Protein AF-A0A967X2S4-F1 (afdb_monomer_lite)

pLDDT: mean 96.29, std 5.14, range [70.25, 98.69]

Secondary structure (DSSP, 8-state):
-EEE---STTHHHHHHHHHHHHHHHHHHHHTTS----EEE---SHHHHHHH-TT--

Sequence (56 aa):
IVPFIEGDGIGPDIWAASVRVFDAAVEKAYGGRRKVAWYEIYAGEKANEVYGEGTW

Radius of gyration: 14.0 Å; chains: 1; bounding box: 31×13×39 Å

Structure (mmCIF, N/CA/C/O backbone):
data_AF-A0A967X2S4-F1
#
_entry.id   AF-A0A967X2S4-F1
#
loop_
_atom_site.group_PDB
_atom_site.id
_atom_site.type_symbol
_atom_site.label_atom_id
_atom_site.label_alt_id
_atom_site.label_comp_id
_atom_site.label_asym_id
_atom_site.label_entity_id
_atom_site.label_seq_id
_atom_site.pdbx_PDB_ins_code
_atom_site.Cartn_x
_atom_site.Cartn_y
_atom_site.Cartn_z
_atom_site.occupancy
_atom_site.B_iso_or_equiv
_atom_site.auth_seq_id
_atom_site.auth_comp_id
_atom_site.auth_asym_id
_atom_site.auth_atom_id
_atom_site.pdbx_PDB_model_num
ATOM 1 N N . ILE A 1 1 ? -12.218 0.997 -1.487 1.00 94.69 1 ILE A N 1
ATOM 2 C CA . ILE A 1 1 ? -10.965 0.433 -2.032 1.00 94.69 1 ILE A CA 1
ATOM 3 C C . ILE A 1 1 ? -10.016 1.603 -2.237 1.00 94.69 1 ILE A C 1
ATOM 5 O O . ILE A 1 1 ? -10.481 2.622 -2.734 1.00 94.69 1 ILE A O 1
ATOM 9 N N . VAL A 1 2 ? -8.768 1.499 -1.785 1.00 98.12 2 VAL A N 1
ATOM 10 C CA . VAL A 1 2 ? -7.746 2.547 -1.896 1.00 98.12 2 VAL A CA 1
ATOM 11 C C . VAL A 1 2 ? -6.548 1.965 -2.648 1.00 98.12 2 VAL A C 1
ATOM 13 O O . VAL A 1 2 ? -5.934 1.027 -2.132 1.00 98.12 2 VAL A O 1
ATOM 16 N N . PRO A 1 3 ? -6.241 2.469 -3.855 1.00 98.31 3 PRO A N 1
ATOM 17 C CA . PRO A 1 3 ? -5.058 2.054 -4.592 1.00 98.31 3 PRO A CA 1
ATOM 18 C C . PRO A 1 3 ? -3.768 2.451 -3.869 1.00 98.31 3 PRO A C 1
ATOM 20 O O . PRO A 1 3 ? -3.708 3.532 -3.280 1.00 98.31 3 PRO A O 1
ATOM 23 N N . PHE A 1 4 ? -2.737 1.616 -3.951 1.00 98.50 4 PHE A N 1
ATOM 24 C CA . PHE A 1 4 ? -1.380 1.958 -3.526 1.00 98.50 4 PHE A CA 1
ATOM 25 C C . PHE A 1 4 ? -0.354 1.385 -4.507 1.00 98.50 4 PHE A C 1
ATOM 27 O O . PHE A 1 4 ? -0.621 0.382 -5.164 1.00 98.50 4 PHE A O 1
ATOM 34 N N . ILE A 1 5 ? 0.810 2.024 -4.576 1.00 98.12 5 ILE A N 1
ATOM 35 C CA . ILE A 1 5 ? 1.996 1.518 -5.269 1.00 98.12 5 ILE A CA 1
ATOM 36 C C . ILE A 1 5 ? 2.985 1.125 -4.176 1.00 98.12 5 ILE A C 1
ATOM 38 O O . ILE A 1 5 ? 3.301 1.954 -3.323 1.00 98.12 5 ILE A O 1
ATOM 42 N N . GLU A 1 6 ? 3.439 -0.127 -4.175 1.00 97.94 6 GLU A N 1
ATOM 43 C CA . GLU A 1 6 ? 4.414 -0.620 -3.192 1.00 97.94 6 GLU A CA 1
ATOM 44 C C . GLU A 1 6 ? 5.771 0.100 -3.316 1.00 97.94 6 GLU A C 1
ATOM 46 O O . GLU A 1 6 ? 6.439 0.366 -2.318 1.00 97.94 6 GLU A O 1
ATOM 51 N N . GLY A 1 7 ? 6.114 0.494 -4.545 1.00 97.00 7 GLY A N 1
ATOM 52 C CA . GLY A 1 7 ? 7.363 1.157 -4.902 1.00 97.00 7 GLY A CA 1
ATOM 53 C C . GLY A 1 7 ? 8.489 0.165 -5.182 1.00 97.00 7 GLY A C 1
ATOM 54 O O . GLY A 1 7 ? 8.357 -1.030 -4.933 1.00 97.00 7 GLY A O 1
ATOM 55 N N . ASP A 1 8 ? 9.602 0.689 -5.686 1.00 96.81 8 ASP A N 1
ATOM 56 C CA . ASP A 1 8 ? 10.793 -0.093 -6.021 1.00 96.81 8 ASP A CA 1
ATOM 57 C C . ASP A 1 8 ? 11.857 0.008 -4.908 1.00 96.81 8 ASP A C 1
ATOM 59 O O . ASP A 1 8 ? 11.751 0.813 -3.972 1.00 96.81 8 ASP A O 1
ATOM 63 N N . GLY A 1 9 ? 12.915 -0.801 -5.000 1.00 97.06 9 GLY A N 1
ATOM 64 C CA . GLY A 1 9 ? 14.007 -0.804 -4.024 1.00 97.06 9 GLY A CA 1
ATOM 65 C C . GLY A 1 9 ? 13.526 -1.153 -2.610 1.00 97.06 9 GLY A C 1
ATOM 66 O O . GLY A 1 9 ? 13.070 -2.263 -2.367 1.00 97.06 9 GLY A O 1
ATOM 67 N N . ILE A 1 10 ? 13.627 -0.207 -1.667 1.00 98.00 10 ILE A N 1
ATOM 68 C CA . ILE A 1 10 ? 13.183 -0.393 -0.268 1.00 98.00 10 ILE A CA 1
ATOM 69 C C . ILE A 1 10 ? 11.676 -0.144 -0.055 1.00 98.00 10 ILE A C 1
ATOM 71 O O . ILE A 1 10 ? 11.196 -0.208 1.078 1.00 98.00 10 ILE A O 1
ATOM 75 N N . GLY A 1 11 ? 10.930 0.180 -1.119 1.00 98.25 11 GLY A N 1
ATOM 76 C CA . GLY A 1 11 ? 9.483 0.419 -1.081 1.00 98.25 11 GLY A CA 1
ATOM 77 C C . GLY A 1 11 ? 8.683 -0.696 -0.390 1.00 98.25 11 GLY A C 1
ATOM 78 O O . GLY A 1 11 ? 7.966 -0.388 0.568 1.00 98.25 11 GLY A O 1
ATOM 79 N N . PRO A 1 12 ? 8.865 -1.980 -0.764 1.00 98.38 12 PRO A N 1
ATOM 80 C CA . PRO A 1 12 ? 8.156 -3.103 -0.148 1.00 98.38 12 PRO A CA 1
ATOM 81 C C . PRO A 1 12 ? 8.356 -3.212 1.367 1.00 98.38 12 PRO A C 1
ATOM 83 O O . PRO A 1 12 ? 7.392 -3.417 2.109 1.00 98.38 12 PRO A O 1
ATOM 86 N N . ASP A 1 13 ? 9.581 -2.991 1.855 1.00 98.44 13 ASP A N 1
ATOM 87 C CA . ASP A 1 13 ? 9.886 -3.030 3.290 1.00 98.44 13 ASP A CA 1
ATOM 88 C C . ASP A 1 13 ? 9.160 -1.914 4.053 1.00 98.44 13 ASP A C 1
ATOM 90 O O . ASP A 1 13 ? 8.573 -2.140 5.121 1.00 98.44 13 ASP A O 1
ATOM 94 N N . ILE A 1 14 ? 9.167 -0.700 3.492 1.00 98.50 14 ILE A N 1
ATOM 95 C CA . ILE A 1 14 ? 8.477 0.454 4.072 1.00 98.50 14 ILE A CA 1
ATOM 96 C C . ILE A 1 14 ? 6.968 0.215 4.053 1.00 98.50 14 ILE A C 1
ATOM 98 O O . ILE A 1 14 ? 6.319 0.366 5.090 1.00 98.50 14 ILE A O 1
ATOM 102 N N . TRP A 1 15 ? 6.405 -0.202 2.918 1.00 98.50 15 TRP A N 1
ATOM 103 C CA . TRP A 1 15 ? 4.970 -0.425 2.776 1.00 98.50 15 TRP A CA 1
ATOM 104 C C . TRP A 1 15 ? 4.460 -1.509 3.731 1.00 98.50 15 TRP A C 1
ATOM 106 O O . TRP A 1 15 ? 3.469 -1.292 4.439 1.00 98.50 15 TRP A O 1
ATOM 116 N N . ALA A 1 16 ? 5.181 -2.629 3.846 1.00 98.31 16 ALA A N 1
ATOM 117 C CA . ALA A 1 16 ? 4.852 -3.700 4.779 1.00 98.31 16 ALA A CA 1
ATOM 118 C C . ALA A 1 16 ? 4.807 -3.209 6.237 1.00 98.31 16 ALA A C 1
ATOM 120 O O . ALA A 1 16 ? 4.030 -3.722 7.048 1.00 98.31 16 ALA A O 1
ATOM 121 N N . ALA A 1 17 ? 5.626 -2.224 6.618 1.00 98.50 17 ALA A N 1
ATOM 122 C CA . ALA A 1 17 ? 5.540 -1.572 7.926 1.00 98.50 17 ALA A CA 1
ATOM 123 C C . ALA A 1 17 ? 4.381 -0.561 8.004 1.00 98.50 17 ALA A C 1
ATOM 125 O O . ALA A 1 17 ? 3.607 -0.589 8.964 1.00 98.50 17 ALA A O 1
ATOM 126 N N . SER A 1 18 ? 4.230 0.299 6.995 1.00 98.56 18 SER A N 1
ATOM 127 C CA . SER A 1 18 ? 3.229 1.368 6.950 1.00 98.56 18 SER A CA 1
ATOM 128 C C . SER A 1 18 ? 1.792 0.852 7.002 1.00 98.56 18 SER A C 1
ATOM 130 O O . SER A 1 18 ? 1.003 1.359 7.801 1.00 98.56 18 SER A O 1
ATOM 132 N N . VAL A 1 19 ? 1.448 -0.181 6.223 1.00 98.56 19 VAL A N 1
ATOM 133 C CA . VAL A 1 19 ? 0.069 -0.696 6.146 1.00 98.56 19 VAL A CA 1
ATOM 134 C C . VAL A 1 19 ? -0.449 -1.160 7.512 1.00 98.56 19 VAL A C 1
ATOM 136 O O . VAL A 1 19 ? -1.574 -0.844 7.894 1.00 98.56 19 VAL A O 1
ATOM 139 N N . ARG A 1 20 ? 0.416 -1.785 8.326 1.00 98.44 20 ARG A N 1
ATOM 140 C CA . ARG A 1 20 ? 0.092 -2.215 9.698 1.00 98.44 20 ARG A CA 1
ATOM 141 C C . ARG A 1 20 ? -0.215 -1.036 10.621 1.00 98.44 20 ARG A C 1
ATOM 143 O O . ARG A 1 20 ? -1.111 -1.129 11.459 1.00 98.44 20 ARG A O 1
ATOM 150 N N . VAL A 1 21 ? 0.514 0.072 10.473 1.00 98.62 21 VAL A N 1
ATOM 151 C CA . VAL A 1 21 ? 0.281 1.300 11.249 1.00 98.62 21 VAL A CA 1
ATOM 152 C C . VAL A 1 21 ? -1.055 1.929 10.861 1.00 98.62 21 VAL A C 1
ATOM 154 O O . VAL A 1 21 ? -1.829 2.310 11.741 1.00 98.62 21 VAL A O 1
ATOM 157 N N . PHE A 1 22 ? -1.352 2.011 9.563 1.00 98.50 22 PHE A N 1
ATOM 158 C CA . PHE A 1 22 ? -2.610 2.577 9.077 1.00 98.50 22 PHE A CA 1
ATOM 159 C C . PHE A 1 22 ? -3.817 1.742 9.508 1.00 98.50 22 PHE A C 1
ATOM 161 O O . PHE A 1 22 ? -4.779 2.301 10.038 1.00 98.50 22 PHE A O 1
ATOM 168 N N . ASP A 1 23 ? -3.749 0.419 9.365 1.00 98.50 23 ASP A N 1
ATOM 169 C CA . ASP A 1 23 ? -4.829 -0.479 9.775 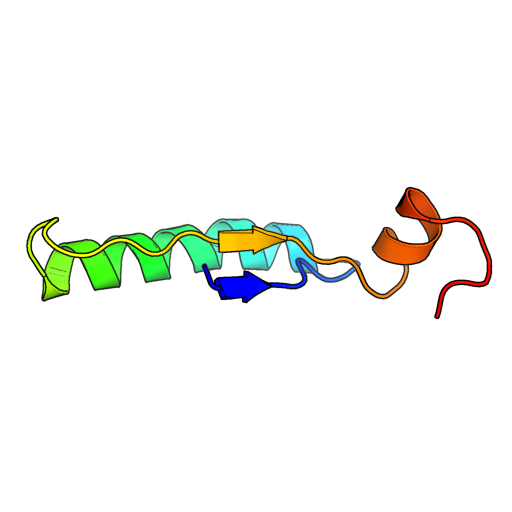1.00 98.50 23 ASP A CA 1
ATOM 170 C C . ASP A 1 23 ? -5.088 -0.389 11.285 1.00 98.50 23 ASP A C 1
ATOM 172 O O . ASP A 1 23 ? -6.236 -0.244 11.709 1.00 98.50 23 ASP A O 1
ATOM 176 N N . ALA A 1 24 ? -4.033 -0.369 12.109 1.00 98.62 24 ALA A N 1
ATOM 177 C CA . A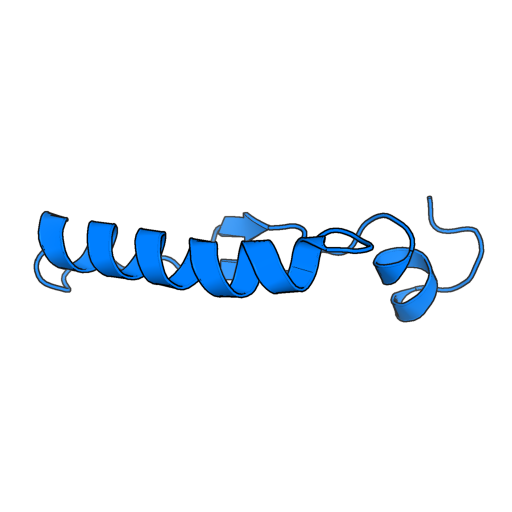LA A 1 24 ? -4.164 -0.200 13.556 1.00 98.62 24 ALA A CA 1
ATOM 178 C C . ALA A 1 24 ? -4.755 1.169 13.942 1.00 98.62 24 ALA A C 1
ATOM 180 O O . ALA A 1 24 ? -5.550 1.263 14.880 1.00 98.62 24 ALA A O 1
ATOM 181 N N . ALA A 1 25 ? -4.396 2.237 13.223 1.00 98.69 25 ALA A N 1
ATOM 182 C CA . ALA A 1 25 ? -4.952 3.568 13.450 1.00 98.69 25 ALA A CA 1
ATOM 183 C C . ALA A 1 25 ? -6.453 3.623 13.124 1.00 98.69 25 ALA A C 1
ATOM 185 O O . ALA A 1 25 ? -7.231 4.189 13.896 1.00 98.69 25 ALA A O 1
ATOM 186 N N . VAL A 1 26 ? -6.871 3.004 12.017 1.00 98.50 26 VAL A N 1
ATOM 187 C CA . VAL A 1 26 ? -8.284 2.895 11.626 1.00 98.50 26 VAL A CA 1
ATOM 188 C C . VAL A 1 26 ? -9.056 2.057 12.644 1.00 98.50 26 VAL A C 1
ATOM 190 O O . VAL A 1 26 ? -10.108 2.491 13.116 1.00 98.50 26 VAL A O 1
ATOM 193 N N . GLU A 1 27 ? -8.517 0.906 13.046 1.00 98.38 27 GLU A N 1
ATOM 194 C CA . GLU A 1 27 ? -9.117 0.050 14.071 1.00 98.38 27 GLU A CA 1
ATOM 195 C C . GLU A 1 27 ? -9.334 0.829 15.375 1.00 98.38 27 GLU A C 1
ATOM 197 O O . GLU A 1 27 ? -10.452 0.888 15.890 1.00 98.38 27 GLU A O 1
ATOM 202 N N . LYS A 1 28 ? -8.297 1.522 15.860 1.00 98.50 28 LYS A N 1
ATOM 203 C CA . LYS A 1 28 ? -8.357 2.329 17.085 1.00 98.50 28 LYS A CA 1
ATOM 204 C C . LYS A 1 28 ? -9.368 3.473 16.996 1.00 98.50 28 LYS A C 1
ATOM 206 O O . LYS A 1 28 ? -10.054 3.753 17.975 1.00 98.50 28 LYS A O 1
ATOM 211 N N . ALA A 1 29 ? -9.462 4.147 15.852 1.00 98.56 29 ALA A N 1
ATOM 212 C CA . ALA A 1 29 ? -10.355 5.291 15.678 1.00 98.56 29 ALA A CA 1
ATOM 213 C C . ALA A 1 29 ? -11.833 4.886 15.559 1.00 98.56 29 ALA A C 1
ATOM 215 O O . ALA A 1 29 ? -12.718 5.639 15.969 1.00 98.56 29 ALA A O 1
ATOM 216 N N . TYR A 1 30 ? -12.115 3.711 14.988 1.00 98.44 30 TYR A N 1
ATOM 217 C CA . TYR A 1 30 ? -13.480 3.324 14.621 1.00 98.44 30 TYR A CA 1
ATOM 218 C C . TYR A 1 30 ? -14.023 2.094 15.356 1.00 98.44 30 TYR A C 1
ATOM 220 O O . TYR A 1 30 ? -15.220 1.815 15.219 1.00 98.44 30 TYR A O 1
ATOM 228 N N . GLY A 1 31 ? -13.202 1.403 16.152 1.00 97.62 31 GLY A N 1
ATOM 229 C CA . GLY A 1 31 ? -13.576 0.189 16.884 1.00 97.62 31 GLY A CA 1
ATOM 230 C C . GLY A 1 31 ? -14.064 -0.907 15.938 1.00 97.62 31 GLY A C 1
ATOM 231 O O . GLY A 1 31 ? -15.181 -1.395 16.089 1.00 97.62 31 GLY A O 1
ATOM 232 N N . GLY A 1 32 ? -13.309 -1.167 14.870 1.00 96.12 32 GLY A N 1
ATOM 233 C CA . GLY A 1 32 ? -13.610 -2.200 13.872 1.00 96.12 32 GLY A CA 1
ATOM 234 C C . GLY A 1 32 ? -14.762 -1.907 12.905 1.00 96.12 32 GLY A C 1
ATOM 235 O O . GLY A 1 32 ? -14.966 -2.654 11.948 1.00 96.12 32 GLY A O 1
ATOM 236 N N . ARG A 1 33 ? -15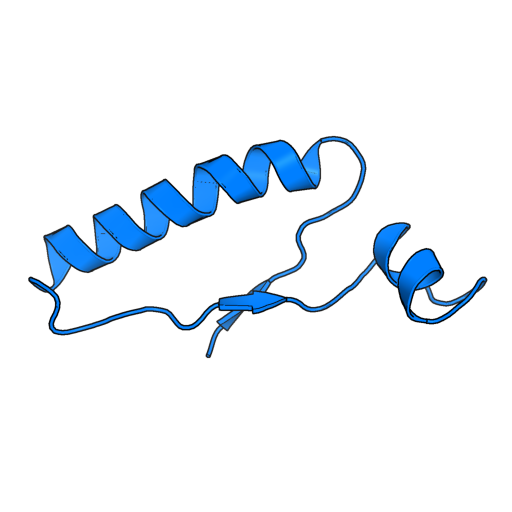.509 -0.807 13.087 1.00 98.19 33 ARG A N 1
ATOM 237 C CA . ARG A 1 33 ? -16.647 -0.436 12.215 1.00 98.19 33 ARG A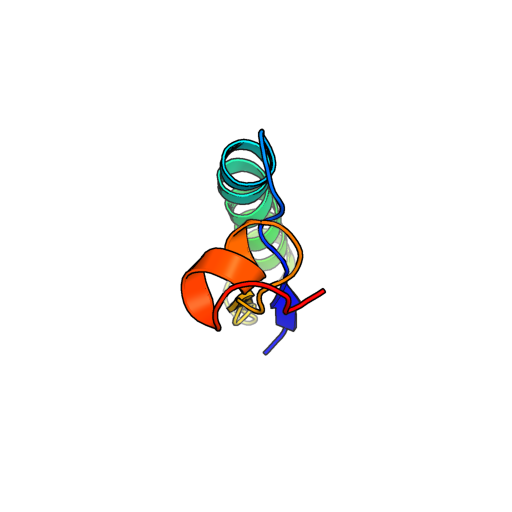 CA 1
ATOM 238 C C . ARG A 1 33 ? -16.238 0.057 10.827 1.00 98.19 33 ARG A C 1
ATOM 240 O O . ARG A 1 33 ? -17.085 0.172 9.945 1.00 98.19 33 ARG A O 1
ATOM 247 N N . ARG A 1 34 ? -14.965 0.408 10.641 1.00 97.88 34 ARG A N 1
ATOM 248 C CA . ARG A 1 34 ? -14.392 0.811 9.354 1.00 97.88 34 ARG A CA 1
ATOM 249 C C . ARG A 1 34 ? -13.139 -0.006 9.093 1.00 97.88 34 ARG A C 1
ATOM 251 O O . ARG A 1 34 ? -12.405 -0.311 10.024 1.00 97.88 34 ARG A O 1
ATOM 258 N N . LYS A 1 35 ? -12.901 -0.316 7.822 1.00 97.81 35 LYS A N 1
ATOM 259 C CA 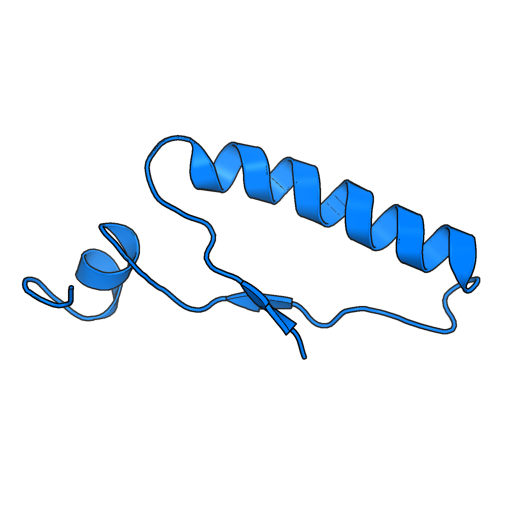. LYS A 1 35 ? -11.698 -0.990 7.330 1.00 97.81 35 LYS A CA 1
ATOM 260 C C . LYS A 1 35 ? -11.293 -0.375 6.001 1.00 97.81 35 LYS A C 1
ATOM 262 O O . LYS A 1 35 ? -12.157 0.085 5.250 1.00 97.81 35 LYS A O 1
ATOM 267 N N . VAL A 1 36 ? -9.997 -0.381 5.713 1.00 98.06 36 VAL A N 1
ATOM 268 C CA . VAL A 1 36 ? -9.486 -0.005 4.397 1.00 98.06 36 VAL A CA 1
ATOM 269 C C . VAL A 1 36 ? -9.277 -1.279 3.590 1.00 98.06 36 VAL A C 1
ATOM 271 O O . VAL A 1 36 ? -8.714 -2.252 4.074 1.00 98.06 36 VAL A O 1
ATOM 274 N N . ALA A 1 37 ? -9.779 -1.282 2.360 1.00 98.38 37 ALA A N 1
ATOM 275 C CA . ALA A 1 37 ? -9.455 -2.309 1.381 1.00 98.38 37 ALA A CA 1
ATOM 276 C C . ALA A 1 37 ? -8.356 -1.747 0.482 1.00 98.38 37 ALA A C 1
ATOM 278 O O . ALA A 1 37 ? -8.652 -0.918 -0.384 1.00 98.38 37 ALA A O 1
ATOM 279 N N . TRP A 1 38 ? -7.115 -2.143 0.741 1.00 98.44 38 TRP A N 1
ATOM 280 C CA . TRP A 1 38 ? -5.952 -1.768 -0.057 1.00 98.44 38 TRP A CA 1
ATOM 281 C C . TRP A 1 38 ? -5.942 -2.560 -1.363 1.00 98.44 38 TRP A C 1
ATOM 283 O O . TRP A 1 38 ? -6.243 -3.752 -1.368 1.00 98.44 38 TRP A O 1
ATOM 293 N N . TYR A 1 39 ? -5.635 -1.891 -2.466 1.00 98.25 39 TYR A N 1
ATOM 294 C CA . TYR A 1 39 ? -5.539 -2.512 -3.781 1.00 98.25 39 TYR A CA 1
ATOM 295 C C . TYR A 1 39 ? -4.220 -2.111 -4.416 1.00 98.25 39 TYR A C 1
ATOM 297 O O . TYR A 1 39 ? -3.968 -0.927 -4.616 1.00 98.25 39 TYR A O 1
ATOM 305 N N . GLU A 1 40 ? -3.364 -3.084 -4.686 1.00 98.19 40 GLU A N 1
ATOM 306 C CA . GLU A 1 40 ? -2.087 -2.792 -5.312 1.00 98.19 40 GLU A CA 1
ATOM 307 C C . GLU A 1 40 ? -2.292 -2.412 -6.781 1.00 98.19 40 GLU A C 1
ATOM 309 O O . GLU A 1 40 ? -3.027 -3.070 -7.520 1.00 98.19 40 GLU A O 1
ATOM 314 N N . ILE A 1 41 ? -1.630 -1.336 -7.189 1.00 97.81 41 ILE A N 1
ATOM 315 C CA . ILE A 1 41 ? -1.392 -0.977 -8.581 1.00 97.81 41 ILE A CA 1
ATOM 316 C C . ILE A 1 41 ? 0.116 -0.832 -8.781 1.00 97.81 41 ILE A C 1
ATOM 318 O O . ILE A 1 41 ? 0.844 -0.476 -7.856 1.00 97.81 41 ILE A O 1
ATOM 322 N N . TYR A 1 42 ? 0.587 -1.118 -9.989 1.00 96.81 42 TYR A N 1
ATOM 323 C CA . TYR A 1 42 ? 2.017 -1.223 -10.262 1.00 96.81 42 TYR A CA 1
ATOM 324 C C . TYR A 1 42 ? 2.522 0.010 -11.010 1.00 96.81 42 TYR A C 1
ATOM 326 O O . TYR A 1 42 ? 1.856 0.510 -11.917 1.00 96.81 42 TYR A O 1
ATOM 334 N N . ALA A 1 43 ? 3.710 0.473 -10.634 1.00 96.19 43 ALA A N 1
ATOM 335 C CA . ALA A 1 43 ? 4.497 1.467 -11.358 1.00 96.19 43 ALA A CA 1
ATOM 336 C C . ALA A 1 43 ? 5.987 1.117 -11.216 1.00 96.19 43 ALA A C 1
ATOM 338 O O . ALA A 1 43 ? 6.342 0.365 -10.309 1.00 96.19 43 ALA A O 1
ATOM 339 N N . GLY A 1 44 ? 6.836 1.667 -12.086 1.00 95.12 44 GLY A N 1
ATOM 340 C CA . GLY A 1 44 ? 8.290 1.516 -11.988 1.00 95.12 44 GLY A CA 1
ATOM 341 C C . GLY A 1 44 ? 8.811 0.136 -12.396 1.00 95.12 44 GLY A C 1
ATOM 342 O O . GLY A 1 44 ? 8.278 -0.499 -13.309 1.00 95.12 44 GLY A O 1
ATOM 343 N N . GLU A 1 45 ? 9.874 -0.321 -11.733 1.00 95.75 45 GLU A N 1
ATOM 344 C CA . GLU A 1 45 ? 10.487 -1.637 -11.967 1.00 95.75 45 GLU A CA 1
ATOM 345 C C . GLU A 1 45 ? 9.445 -2.747 -11.825 1.00 95.75 45 GLU A C 1
ATOM 347 O O . 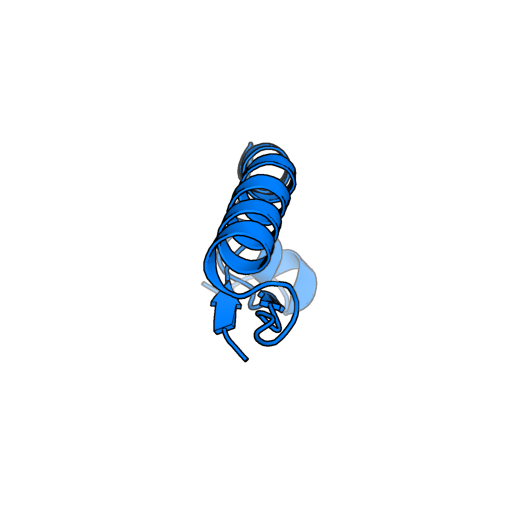GLU A 1 45 ? 9.272 -3.557 -12.738 1.00 95.75 45 GLU A O 1
ATOM 352 N N . LYS A 1 46 ? 8.632 -2.691 -10.764 1.00 96.06 46 LYS A N 1
ATOM 353 C CA . LYS A 1 46 ? 7.571 -3.676 -10.537 1.00 96.06 46 LYS A CA 1
ATOM 354 C C . LYS A 1 46 ? 6.507 -3.696 -11.645 1.00 96.06 46 LYS A C 1
ATOM 356 O O . LYS A 1 46 ? 5.966 -4.753 -11.962 1.00 96.06 46 LYS A O 1
ATOM 361 N N . ALA A 1 47 ? 6.192 -2.558 -12.270 1.00 97.25 47 ALA A N 1
ATOM 362 C CA . ALA A 1 47 ? 5.271 -2.545 -13.413 1.00 97.25 47 ALA A CA 1
ATOM 363 C C . ALA A 1 47 ? 5.867 -3.220 -14.650 1.00 97.25 47 ALA A C 1
ATOM 365 O O . ALA A 1 47 ? 5.153 -3.957 -15.329 1.00 97.25 47 ALA A O 1
ATOM 366 N N . ASN A 1 48 ? 7.158 -3.008 -14.921 1.00 96.50 48 ASN A N 1
ATOM 367 C CA . ASN A 1 48 ? 7.847 -3.687 -16.018 1.00 96.50 48 ASN A CA 1
ATOM 368 C C . ASN A 1 48 ? 7.878 -5.210 -15.809 1.00 96.50 48 ASN A C 1
ATOM 370 O O . ASN A 1 48 ? 7.688 -5.956 -16.766 1.00 96.50 48 ASN A O 1
ATOM 374 N N . GLU A 1 49 ? 8.043 -5.683 -14.571 1.00 94.62 49 GLU A N 1
ATOM 375 C CA . GLU A 1 49 ? 7.970 -7.116 -14.249 1.00 94.62 49 GLU A CA 1
ATOM 376 C C . GLU A 1 49 ? 6.575 -7.712 -14.494 1.00 94.62 49 GLU A C 1
ATOM 378 O O . GLU A 1 49 ? 6.450 -8.821 -15.016 1.00 94.62 49 GLU A O 1
ATOM 383 N N . VAL A 1 50 ? 5.514 -6.985 -14.123 1.00 96.44 50 VAL A N 1
ATOM 384 C CA . VAL A 1 50 ? 4.127 -7.475 -14.206 1.00 96.44 50 VAL A CA 1
ATOM 385 C C . VAL A 1 50 ? 3.552 -7.368 -15.622 1.00 96.44 50 VAL A C 1
ATOM 387 O O . VAL A 1 50 ? 2.820 -8.259 -16.056 1.00 96.44 50 VAL A O 1
ATOM 390 N N . TYR A 1 51 ? 3.849 -6.281 -16.339 1.00 96.00 51 TYR A N 1
ATOM 391 C CA . TYR A 1 51 ? 3.214 -5.947 -17.619 1.00 96.00 51 TYR A CA 1
ATOM 392 C C . TYR A 1 51 ? 4.142 -6.050 -18.835 1.00 96.00 51 TYR A C 1
ATOM 394 O O . TYR A 1 51 ? 3.652 -6.066 -19.965 1.00 96.00 51 TYR A O 1
ATOM 402 N N . GLY A 1 52 ? 5.452 -6.182 -18.621 1.00 93.62 52 GLY A N 1
ATOM 403 C CA . GLY A 1 52 ? 6.468 -6.293 -19.664 1.00 93.62 52 GLY A CA 1
ATOM 404 C C . GLY A 1 52 ? 7.337 -5.042 -19.808 1.00 93.62 52 GLY A C 1
ATOM 405 O O . GLY A 1 52 ? 6.948 -3.935 -19.426 1.00 93.62 52 GLY A O 1
ATOM 406 N N . GLU A 1 53 ? 8.526 -5.237 -20.385 1.00 86.75 53 GLU A N 1
ATOM 407 C CA . GLU A 1 53 ? 9.534 -4.188 -20.568 1.00 86.75 53 GLU A CA 1
ATOM 408 C C . GLU A 1 53 ? 9.013 -3.004 -21.396 1.00 86.75 53 GLU A C 1
ATOM 410 O O . GLU A 1 53 ? 8.380 -3.174 -22.440 1.00 86.75 53 GLU A O 1
ATOM 415 N N . GLY A 1 54 ? 9.334 -1.787 -20.948 1.00 82.88 54 GLY A N 1
ATOM 416 C CA . GLY A 1 54 ? 8.919 -0.546 -21.607 1.00 82.88 54 GLY A CA 1
ATOM 417 C C . GLY A 1 54 ? 7.595 0.019 -21.090 1.00 82.88 54 GLY A C 1
ATOM 418 O O . GLY A 1 54 ? 7.110 1.011 -21.637 1.00 82.88 54 GLY A O 1
ATOM 419 N N . THR A 1 55 ? 7.033 -0.578 -20.039 1.00 77.19 55 THR A N 1
ATOM 420 C CA . THR A 1 55 ? 5.853 -0.077 -19.332 1.00 77.19 55 THR A CA 1
ATOM 421 C C . THR A 1 55 ? 6.314 0.915 -18.257 1.00 77.19 55 THR A C 1
ATOM 423 O O . THR A 1 55 ? 6.613 0.522 -17.131 1.00 77.19 55 THR A O 1
ATOM 426 N N . TRP A 1 56 ? 6.423 2.196 -18.634 1.00 70.25 56 TRP A N 1
ATOM 427 C CA . TRP A 1 56 ? 6.841 3.315 -17.769 1.00 70.25 56 TRP A CA 1
ATOM 428 C C . TRP A 1 56 ? 5.675 4.227 -17.391 1.00 70.25 56 TRP A C 1
ATOM 430 O O . TRP A 1 56 ? 4.891 4.586 -18.301 1.00 70.25 56 TRP A O 1
#

Foldseek 3Di:
DAEDEQDPDCSVVVVVVVVVVVQVVCCVVPVPPDGDDYDYDYDDPRCCVVPNPPRD